Protein AF-A0A2I0AXW7-F1 (afdb_monomer)

Structure (mmCIF, N/CA/C/O backbone):
data_AF-A0A2I0AXW7-F1
#
_entry.id   AF-A0A2I0AXW7-F1
#
loop_
_atom_site.group_PDB
_atom_site.id
_atom_site.type_symbol
_atom_site.label_atom_id
_atom_site.label_alt_id
_atom_site.label_comp_id
_atom_site.label_asym_id
_atom_site.label_entity_id
_atom_site.label_seq_id
_atom_site.pdbx_PDB_ins_code
_atom_site.Cartn_x
_atom_site.Cartn_y
_atom_site.Cartn_z
_atom_site.occupancy
_atom_site.B_iso_or_equiv
_atom_site.auth_seq_id
_atom_site.auth_comp_id
_atom_site.auth_asym_id
_atom_site.auth_atom_id
_atom_site.pdbx_PDB_model_num
ATOM 1 N N . MET A 1 1 ? 16.190 11.021 5.015 1.00 45.47 1 MET A N 1
ATOM 2 C CA . MET A 1 1 ? 14.881 11.164 5.698 1.00 45.47 1 MET A CA 1
ATOM 3 C C . MET A 1 1 ? 13.968 9.970 5.343 1.00 45.47 1 MET A C 1
ATOM 5 O O . MET A 1 1 ? 12.950 10.155 4.703 1.00 45.47 1 MET A O 1
ATOM 9 N N . LEU A 1 2 ? 14.341 8.726 5.700 1.00 51.50 2 LEU A N 1
ATOM 10 C CA . LEU A 1 2 ? 13.638 7.492 5.256 1.00 51.50 2 LEU A CA 1
ATOM 11 C C . LEU A 1 2 ? 13.105 6.622 6.413 1.00 51.50 2 LEU A C 1
ATOM 13 O O . LEU A 1 2 ? 12.034 6.029 6.299 1.00 51.50 2 LEU A O 1
ATOM 17 N N . ALA A 1 3 ? 13.764 6.633 7.577 1.00 50.84 3 ALA A N 1
ATOM 18 C CA . ALA A 1 3 ? 13.383 5.794 8.720 1.00 50.84 3 ALA A CA 1
ATOM 19 C C . ALA A 1 3 ? 11.983 6.100 9.302 1.00 50.84 3 ALA A C 1
ATOM 21 O O . ALA A 1 3 ? 11.297 5.209 9.806 1.00 50.84 3 ALA A O 1
ATOM 22 N N . ILE A 1 4 ? 11.529 7.358 9.222 1.00 59.06 4 ILE A N 1
ATOM 23 C CA . ILE A 1 4 ? 10.198 7.770 9.711 1.00 59.06 4 ILE A CA 1
ATOM 24 C C . ILE A 1 4 ? 9.088 7.195 8.817 1.00 59.06 4 ILE A C 1
ATOM 26 O O . ILE A 1 4 ? 8.028 6.798 9.311 1.00 59.06 4 ILE A O 1
ATOM 30 N N . HIS A 1 5 ? 9.333 7.118 7.506 1.00 73.00 5 HIS A N 1
ATOM 31 C CA . HIS A 1 5 ? 8.357 6.617 6.543 1.00 73.00 5 HIS A CA 1
ATOM 32 C C . HIS A 1 5 ? 8.201 5.100 6.631 1.00 73.00 5 HIS A C 1
ATOM 34 O O . HIS A 1 5 ? 7.069 4.622 6.583 1.00 73.00 5 HIS A O 1
ATOM 40 N N . GLU A 1 6 ? 9.283 4.354 6.870 1.00 81.38 6 GLU A N 1
ATOM 41 C CA . GLU A 1 6 ? 9.218 2.894 6.996 1.00 81.38 6 GLU A CA 1
ATOM 42 C C . GLU A 1 6 ? 8.321 2.451 8.161 1.00 81.38 6 GLU A C 1
ATOM 44 O O . GLU A 1 6 ? 7.414 1.635 7.981 1.00 81.38 6 GLU A O 1
ATOM 49 N N . LYS A 1 7 ? 8.508 3.028 9.356 1.00 84.44 7 LYS A N 1
ATOM 50 C CA . LYS A 1 7 ? 7.690 2.684 10.535 1.00 84.44 7 LYS A CA 1
ATOM 51 C C . LYS A 1 7 ? 6.203 2.964 10.294 1.00 84.44 7 LYS A C 1
ATOM 53 O O . LYS A 1 7 ? 5.347 2.156 10.660 1.00 84.44 7 LYS A O 1
ATOM 58 N N . ARG A 1 8 ? 5.884 4.094 9.652 1.00 85.00 8 ARG A N 1
ATOM 59 C CA . ARG A 1 8 ? 4.506 4.453 9.273 1.00 85.00 8 ARG A CA 1
ATOM 60 C C . ARG A 1 8 ? 3.937 3.501 8.222 1.00 85.00 8 ARG A C 1
ATOM 62 O O . ARG A 1 8 ? 2.777 3.111 8.336 1.00 85.00 8 ARG A O 1
ATOM 69 N N . LEU A 1 9 ? 4.750 3.105 7.247 1.00 87.00 9 LEU A N 1
ATOM 70 C CA . LEU A 1 9 ? 4.380 2.176 6.186 1.00 87.00 9 LEU A CA 1
ATOM 71 C C . LEU A 1 9 ? 4.065 0.786 6.749 1.00 87.00 9 LEU A C 1
ATOM 73 O O . LEU A 1 9 ? 2.967 0.282 6.518 1.00 87.00 9 LEU 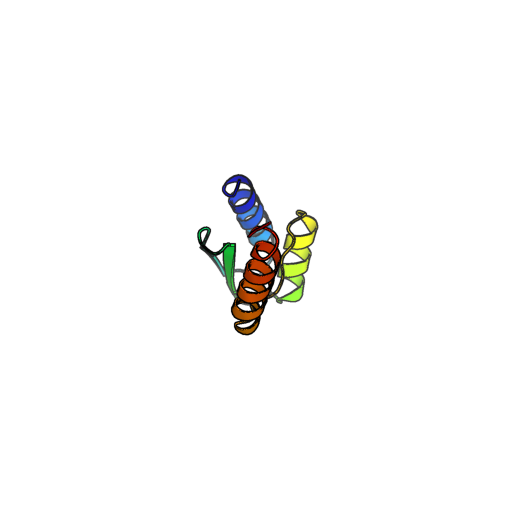A O 1
ATOM 77 N N . ARG A 1 10 ? 4.947 0.216 7.580 1.00 87.00 10 ARG A N 1
ATOM 78 C CA . ARG A 1 10 ? 4.702 -1.076 8.245 1.00 87.00 10 ARG A CA 1
ATOM 79 C C . ARG A 1 10 ? 3.425 -1.040 9.090 1.00 87.00 10 ARG A C 1
ATOM 81 O O . ARG A 1 10 ? 2.603 -1.946 8.995 1.00 87.00 10 ARG A O 1
ATOM 88 N N . LYS A 1 11 ? 3.204 0.043 9.849 1.00 88.25 11 LYS A N 1
ATOM 89 C CA . LYS A 1 11 ? 1.989 0.231 10.668 1.00 88.25 11 LYS A CA 1
ATOM 90 C C . LYS A 1 11 ? 0.713 0.412 9.835 1.00 88.25 11 LYS A C 1
ATOM 92 O O . LYS A 1 11 ? -0.382 0.126 10.314 1.00 88.25 11 LYS A O 1
ATOM 97 N N . CYS A 1 12 ? 0.826 0.942 8.621 1.00 88.19 12 CYS A N 1
ATOM 98 C CA . CYS A 1 12 ? -0.296 1.071 7.697 1.00 88.19 12 CYS A CA 1
ATOM 99 C C . CYS A 1 12 ? -0.668 -0.285 7.096 1.00 88.19 12 CYS A C 1
ATOM 101 O O . CYS A 1 12 ? -1.833 -0.679 7.129 1.00 88.19 12 CYS A O 1
ATOM 103 N N . LEU A 1 13 ? 0.337 -1.003 6.595 1.00 87.56 13 LEU A N 1
ATOM 104 C CA . LEU A 1 13 ? 0.161 -2.289 5.934 1.00 87.56 13 LEU A CA 1
ATOM 105 C C . LEU A 1 13 ? -0.299 -3.372 6.912 1.00 87.56 13 LEU A C 1
ATOM 107 O O . LEU A 1 13 ? -1.167 -4.158 6.555 1.00 87.56 13 LEU A O 1
ATOM 111 N N . SER A 1 14 ? 0.142 -3.346 8.173 1.00 86.62 14 SER A N 1
ATOM 112 C CA . SER A 1 14 ? -0.338 -4.301 9.185 1.00 86.62 14 SER A CA 1
ATOM 113 C C . SER A 1 14 ? -1.849 -4.229 9.452 1.00 86.62 14 SER A C 1
ATOM 115 O O . SER A 1 14 ? -2.432 -5.186 9.950 1.00 86.62 14 SER A O 1
ATOM 117 N N . LYS A 1 15 ? -2.511 -3.113 9.111 1.00 86.75 15 LYS A N 1
ATOM 118 C CA . LYS A 1 15 ? -3.970 -2.953 9.252 1.00 86.75 15 LYS A CA 1
ATOM 119 C C . LYS A 1 15 ? -4.757 -3.505 8.062 1.00 86.75 15 LYS A C 1
ATOM 121 O O . LYS A 1 15 ? -5.984 -3.592 8.127 1.00 86.75 15 LYS A O 1
ATOM 126 N N . VAL A 1 16 ? -4.091 -3.818 6.953 1.00 87.69 16 VAL A N 1
ATOM 127 C CA . VAL A 1 16 ? -4.744 -4.313 5.741 1.00 87.69 16 VAL A CA 1
ATOM 128 C C . VAL A 1 16 ? -4.902 -5.828 5.854 1.00 87.69 16 VAL A C 1
ATOM 130 O O . VAL A 1 16 ? -3.924 -6.564 5.928 1.00 87.69 16 VAL A O 1
ATOM 133 N N . LYS A 1 17 ? -6.151 -6.305 5.849 1.00 85.38 17 LYS A N 1
ATOM 134 C CA . LYS A 1 17 ? -6.450 -7.744 5.880 1.00 85.38 17 LYS A CA 1
ATOM 135 C C . LYS A 1 17 ? -5.897 -8.450 4.635 1.00 85.38 17 LYS A C 1
ATOM 137 O O . LYS A 1 17 ? -6.092 -7.962 3.520 1.00 85.38 17 LYS A O 1
ATOM 142 N N . GLY A 1 18 ? -5.282 -9.615 4.845 1.00 86.81 18 GLY A N 1
ATOM 143 C CA . GLY A 1 18 ? -4.743 -10.472 3.783 1.00 86.81 18 GLY A CA 1
ATOM 144 C C . GLY A 1 18 ? -3.288 -10.190 3.400 1.00 86.81 18 GLY A C 1
ATOM 145 O O . GLY A 1 18 ? -2.839 -10.703 2.383 1.00 86.81 18 GLY A O 1
ATOM 146 N N . ILE A 1 19 ? -2.565 -9.365 4.162 1.00 88.50 19 ILE A N 1
ATOM 147 C CA . ILE A 1 19 ? -1.110 -9.221 4.026 1.00 88.50 19 ILE A CA 1
ATOM 148 C C . ILE A 1 19 ? -0.435 -10.209 4.979 1.00 88.50 19 ILE A C 1
ATOM 150 O O . ILE A 1 19 ? -0.732 -10.199 6.171 1.00 88.50 19 ILE A O 1
ATOM 154 N N . GLU A 1 20 ? 0.475 -11.027 4.456 1.00 86.75 20 GLU A N 1
ATOM 155 C CA . GLU A 1 20 ? 1.252 -11.997 5.238 1.00 86.75 20 GLU A CA 1
ATOM 156 C C . GLU A 1 20 ? 2.672 -11.498 5.498 1.00 86.75 20 GLU A C 1
ATOM 158 O O . GLU A 1 20 ? 3.160 -11.566 6.625 1.00 86.75 20 GLU A O 1
ATOM 163 N N . LYS A 1 21 ? 3.329 -10.947 4.471 1.00 86.88 21 LYS A N 1
ATOM 164 C CA . LYS A 1 21 ? 4.715 -10.477 4.567 1.00 86.88 21 LYS A CA 1
ATOM 165 C C . LYS A 1 21 ? 4.877 -9.111 3.914 1.00 86.88 21 LYS A C 1
ATOM 167 O O . LYS A 1 21 ? 4.281 -8.825 2.878 1.00 86.88 21 LYS A O 1
ATOM 172 N N . VAL A 1 22 ? 5.701 -8.268 4.530 1.00 88.44 22 VAL A N 1
ATOM 173 C CA . VAL A 1 22 ? 6.110 -6.971 3.984 1.00 88.44 22 VAL A CA 1
ATOM 174 C C . VAL A 1 22 ? 7.625 -6.881 4.063 1.00 88.44 22 VAL A C 1
ATOM 176 O O . VAL A 1 22 ? 8.194 -6.915 5.156 1.00 88.44 22 VAL A O 1
ATOM 179 N N . GLU A 1 23 ? 8.259 -6.741 2.909 1.00 86.88 23 GLU A N 1
ATOM 180 C CA . GLU A 1 23 ? 9.690 -6.505 2.758 1.00 86.88 23 GLU A CA 1
ATOM 181 C C . GLU A 1 23 ? 9.895 -5.075 2.258 1.00 86.88 23 GLU A C 1
ATOM 183 O O . GLU A 1 23 ? 9.153 -4.583 1.404 1.00 86.88 23 GLU A O 1
ATOM 188 N N . VAL A 1 24 ? 10.859 -4.376 2.851 1.00 85.69 24 VAL A N 1
ATOM 189 C CA . VAL A 1 24 ? 11.154 -2.980 2.528 1.00 85.69 24 VAL A CA 1
ATOM 190 C C . VAL A 1 24 ? 12.633 -2.871 2.213 1.00 85.69 24 VAL A C 1
ATOM 192 O O . VAL A 1 24 ? 13.466 -3.072 3.093 1.00 85.69 24 VAL A O 1
ATOM 195 N N . ASP A 1 25 ? 12.931 -2.491 0.978 1.00 84.62 25 ASP A N 1
ATOM 196 C CA . ASP A 1 25 ? 14.272 -2.174 0.517 1.00 84.62 25 ASP A CA 1
ATOM 197 C C . ASP A 1 25 ? 14.445 -0.656 0.543 1.00 84.62 25 ASP A C 1
ATOM 199 O O . ASP A 1 25 ? 14.073 0.060 -0.391 1.00 84.62 25 ASP A O 1
ATOM 203 N N . ALA A 1 26 ? 15.003 -0.139 1.638 1.00 77.81 26 ALA A N 1
ATOM 204 C CA . ALA A 1 26 ? 15.190 1.299 1.820 1.00 77.81 26 ALA A CA 1
ATOM 205 C C . ALA A 1 26 ? 16.168 1.911 0.800 1.00 77.81 26 ALA A C 1
ATOM 207 O O . ALA A 1 26 ? 15.999 3.072 0.429 1.00 77.81 26 ALA A O 1
ATOM 208 N N . SER A 1 27 ? 17.149 1.134 0.324 1.00 79.44 27 SER A N 1
ATOM 209 C CA . SER A 1 27 ? 18.168 1.580 -0.637 1.00 79.44 27 SER A CA 1
ATOM 210 C C . SER A 1 27 ? 17.571 2.009 -1.976 1.00 79.44 27 SER A C 1
ATOM 212 O O . SER A 1 27 ? 17.989 3.013 -2.540 1.00 79.44 27 SER A O 1
ATOM 214 N N . ILE A 1 28 ? 16.566 1.272 -2.454 1.00 78.50 28 ILE A N 1
ATOM 215 C CA . ILE A 1 28 ? 15.865 1.528 -3.724 1.00 78.50 28 ILE A CA 1
ATOM 216 C C . ILE A 1 28 ? 14.436 2.044 -3.510 1.00 78.50 28 ILE A C 1
ATOM 218 O O . ILE A 1 28 ? 13.661 2.141 -4.454 1.00 78.50 28 ILE A O 1
ATOM 222 N N . GLN A 1 29 ? 14.066 2.347 -2.260 1.00 78.38 29 GLN A N 1
ATOM 223 C CA . GLN A 1 29 ? 12.719 2.777 -1.863 1.00 78.38 29 GLN A CA 1
ATOM 224 C C . GLN A 1 29 ? 11.601 1.841 -2.360 1.00 78.38 29 GLN A C 1
ATOM 226 O O . GLN A 1 29 ? 10.478 2.271 -2.633 1.00 78.38 29 GLN A O 1
ATOM 231 N N . LYS A 1 30 ? 11.895 0.541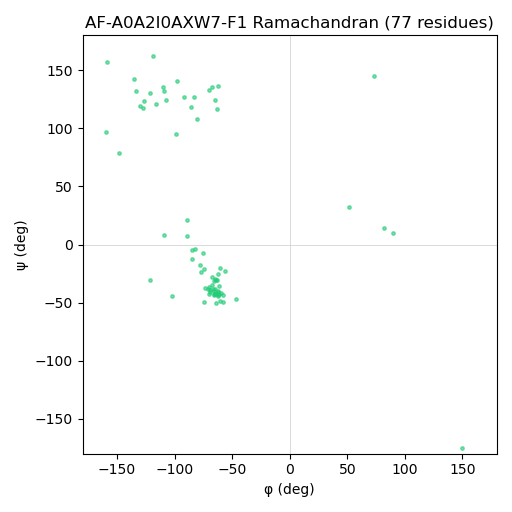 -2.454 1.00 83.69 30 LYS A N 1
ATOM 232 C CA . LYS A 1 30 ? 10.966 -0.479 -2.942 1.00 83.69 30 LYS A CA 1
ATOM 233 C C . LYS A 1 30 ? 10.303 -1.182 -1.770 1.00 83.69 30 LYS A C 1
ATOM 235 O O . LYS A 1 30 ? 10.926 -1.470 -0.751 1.00 83.69 30 LYS A O 1
ATOM 240 N N . VAL A 1 31 ? 9.016 -1.466 -1.924 1.00 85.81 31 VAL A N 1
ATOM 241 C CA . VAL A 1 31 ? 8.242 -2.218 -0.938 1.00 85.81 31 VA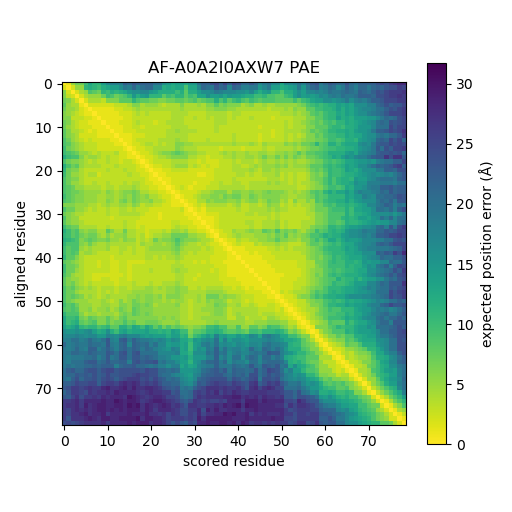L A CA 1
ATOM 242 C C . VAL A 1 31 ? 7.580 -3.386 -1.636 1.00 85.81 31 VAL A C 1
ATOM 244 O O . VAL A 1 31 ? 6.818 -3.204 -2.587 1.00 85.81 31 VAL A O 1
ATOM 247 N N . VAL A 1 32 ? 7.858 -4.583 -1.137 1.00 86.88 32 VAL A N 1
ATOM 248 C CA . VAL A 1 32 ? 7.265 -5.826 -1.612 1.00 86.88 32 VAL A CA 1
ATOM 249 C C . VAL A 1 32 ? 6.272 -6.301 -0.562 1.00 86.88 32 VAL A C 1
ATOM 251 O O . VAL A 1 32 ? 6.589 -6.435 0.619 1.00 86.88 32 VAL A O 1
ATOM 254 N N . VAL A 1 33 ? 5.032 -6.508 -0.992 1.00 88.25 33 VAL A N 1
ATOM 255 C CA . VAL A 1 33 ? 3.944 -6.983 -0.137 1.00 88.25 33 VAL A CA 1
ATOM 256 C C . VAL A 1 33 ? 3.502 -8.339 -0.660 1.00 88.25 33 VAL A C 1
ATOM 258 O O . VAL A 1 33 ? 3.060 -8.441 -1.803 1.00 88.25 33 VAL A O 1
ATOM 261 N N . THR A 1 34 ? 3.585 -9.353 0.191 1.00 87.69 34 THR A N 1
ATOM 262 C CA . THR A 1 34 ? 3.173 -10.724 -0.111 1.00 87.69 34 THR A CA 1
ATOM 263 C C . THR A 1 34 ? 1.907 -11.057 0.669 1.00 87.69 34 THR A C 1
ATOM 265 O O . THR A 1 34 ? 1.813 -10.800 1.873 1.00 87.69 34 THR A O 1
ATOM 268 N N . GLY A 1 35 ? 0.923 -11.617 -0.029 1.00 88.19 35 GLY A N 1
ATOM 269 C CA . GLY A 1 35 ? -0.337 -12.086 0.538 1.00 88.19 35 GLY A CA 1
ATOM 270 C C . GLY A 1 35 ? -1.490 -11.979 -0.458 1.00 88.19 35 GLY A C 1
ATOM 271 O O . GLY A 1 35 ? -1.318 -11.582 -1.611 1.00 88.19 35 GLY A O 1
ATOM 272 N N . TYR A 1 36 ? -2.692 -12.286 0.016 1.00 87.50 36 TYR A N 1
ATOM 273 C CA . TYR A 1 36 ? -3.936 -12.309 -0.761 1.00 87.50 36 TYR A CA 1
ATOM 274 C C . TYR A 1 36 ? -4.672 -10.956 -0.797 1.00 87.50 36 TYR A C 1
ATOM 276 O O . TYR A 1 36 ? -5.808 -10.852 -1.268 1.00 87.50 36 TYR A O 1
ATOM 284 N N . ALA A 1 37 ? -4.060 -9.892 -0.274 1.00 84.88 37 ALA A N 1
ATOM 285 C CA . ALA A 1 37 ? -4.657 -8.564 -0.254 1.00 84.88 37 ALA A CA 1
ATOM 286 C C . ALA A 1 37 ? -4.793 -7.965 -1.665 1.00 84.88 37 ALA A C 1
ATOM 288 O O . ALA A 1 37 ? -3.866 -7.948 -2.473 1.00 84.88 37 ALA A O 1
ATOM 289 N N . HIS A 1 38 ? -5.953 -7.366 -1.943 1.00 86.06 38 HIS A N 1
ATOM 290 C CA . HIS A 1 38 ? -6.189 -6.701 -3.221 1.00 86.06 38 HIS A CA 1
ATOM 291 C C . H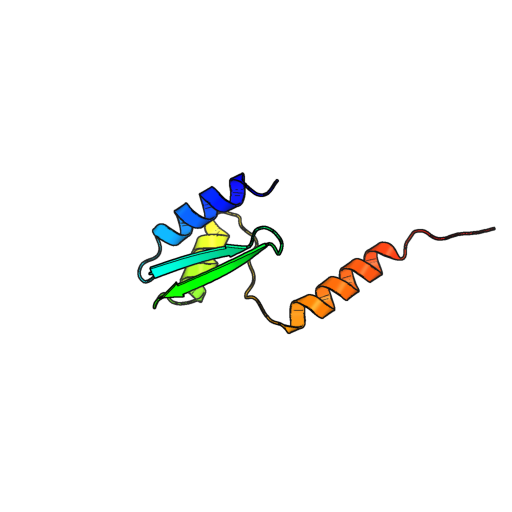IS A 1 38 ? -5.263 -5.485 -3.401 1.00 86.06 38 HIS A C 1
ATOM 293 O O . HIS A 1 38 ? -5.316 -4.533 -2.615 1.00 86.06 38 HIS A O 1
ATOM 299 N N . ARG A 1 39 ? -4.501 -5.456 -4.502 1.00 85.25 39 ARG A N 1
ATOM 300 C CA . ARG A 1 39 ? -3.508 -4.411 -4.837 1.00 85.25 39 ARG A CA 1
ATOM 301 C C . ARG A 1 39 ? -4.028 -2.976 -4.650 1.00 85.25 39 ARG A C 1
ATOM 303 O O . ARG A 1 39 ? -3.405 -2.166 -3.971 1.00 85.25 39 ARG A O 1
ATOM 310 N N . ASN A 1 40 ? -5.230 -2.673 -5.150 1.00 87.81 40 ASN A N 1
ATOM 311 C CA . ASN A 1 40 ? -5.825 -1.332 -5.004 1.00 87.81 40 ASN A CA 1
ATOM 312 C C . ASN A 1 40 ? -6.120 -0.928 -3.547 1.00 87.81 40 ASN A C 1
ATOM 314 O O . ASN A 1 40 ? -6.083 0.261 -3.232 1.00 87.81 40 ASN A O 1
ATOM 318 N N . LYS A 1 41 ? -6.422 -1.880 -2.649 1.00 88.00 41 LYS A N 1
ATOM 319 C CA . LYS A 1 41 ? -6.643 -1.576 -1.223 1.00 88.00 41 LYS A CA 1
ATOM 320 C C . LYS A 1 41 ? -5.334 -1.181 -0.550 1.00 88.00 41 LYS A C 1
ATOM 322 O O . LYS A 1 41 ? -5.319 -0.201 0.190 1.00 88.00 41 LYS A O 1
ATOM 327 N N . VAL A 1 42 ? -4.254 -1.898 -0.861 1.00 87.75 42 VAL A N 1
ATOM 328 C CA . VAL A 1 42 ? -2.899 -1.598 -0.380 1.00 87.75 42 VAL A CA 1
ATOM 329 C C . VAL A 1 42 ? -2.493 -0.188 -0.807 1.00 87.75 42 VAL A C 1
ATOM 331 O O . VAL A 1 42 ? -2.129 0.641 0.024 1.00 87.75 42 VAL A O 1
ATOM 334 N N . LEU A 1 43 ? -2.670 0.129 -2.088 1.00 87.75 43 LEU A N 1
ATOM 335 C CA . LEU A 1 43 ? -2.275 1.424 -2.628 1.00 87.75 43 LEU A CA 1
ATOM 336 C C . LEU A 1 43 ? -3.119 2.582 -2.058 1.00 87.75 43 LEU A C 1
ATOM 338 O O . LEU A 1 43 ? -2.580 3.633 -1.711 1.00 87.75 43 LEU A O 1
ATOM 342 N N . LYS A 1 44 ? -4.431 2.380 -1.860 1.00 89.25 44 LYS A N 1
ATOM 343 C CA . LYS A 1 44 ? -5.294 3.349 -1.156 1.00 89.25 44 LYS A CA 1
ATOM 344 C C . LYS A 1 44 ? -4.872 3.553 0.302 1.00 89.25 44 LYS A C 1
ATOM 346 O O . LYS A 1 44 ? -4.900 4.686 0.777 1.00 89.25 44 LYS A O 1
ATOM 351 N N . ALA A 1 45 ? -4.495 2.489 1.011 1.00 88.38 45 ALA A N 1
ATOM 352 C CA . ALA A 1 45 ? -4.048 2.581 2.399 1.00 88.38 45 ALA A CA 1
ATOM 353 C C . ALA A 1 45 ? -2.777 3.434 2.517 1.00 88.38 45 ALA A C 1
ATOM 355 O O . ALA A 1 45 ? -2.723 4.336 3.350 1.00 88.38 45 ALA A O 1
ATOM 356 N N . LEU A 1 46 ? -1.811 3.224 1.620 1.00 86.81 46 LEU A N 1
ATOM 357 C CA . LEU A 1 46 ? -0.571 3.997 1.593 1.00 86.81 46 LEU A CA 1
ATOM 358 C C . LEU A 1 46 ? -0.809 5.478 1.257 1.00 86.81 46 LEU A C 1
ATOM 360 O O . LEU A 1 46 ? -0.288 6.348 1.958 1.00 86.81 46 LEU A O 1
ATOM 364 N N . ARG A 1 47 ? -1.671 5.788 0.275 1.00 87.25 47 ARG A N 1
ATOM 365 C CA . ARG A 1 47 ? -2.024 7.186 -0.044 1.00 87.25 47 ARG A CA 1
ATOM 366 C C . ARG A 1 47 ? -2.690 7.913 1.124 1.00 87.25 47 ARG A C 1
ATOM 368 O O . ARG A 1 47 ? -2.416 9.089 1.331 1.00 87.25 47 ARG A O 1
ATOM 375 N N . ARG A 1 48 ? -3.514 7.228 1.931 1.00 87.06 48 ARG A N 1
ATOM 376 C CA . ARG A 1 48 ? -4.124 7.825 3.140 1.00 87.06 48 ARG A CA 1
ATOM 377 C C . ARG A 1 48 ? -3.097 8.261 4.184 1.00 87.06 48 ARG A C 1
ATOM 379 O O . ARG A 1 48 ? -3.386 9.147 4.976 1.00 87.06 48 ARG A O 1
ATOM 386 N N . VAL A 1 49 ? -1.916 7.647 4.197 1.00 83.81 49 VAL A N 1
ATOM 387 C CA . VAL A 1 49 ? -0.812 8.014 5.100 1.00 83.81 49 VAL A CA 1
ATOM 388 C C . VAL A 1 49 ? -0.008 9.205 4.554 1.00 83.81 49 VAL A C 1
ATOM 390 O O . VAL A 1 49 ? 0.889 9.704 5.229 1.00 83.81 49 VAL A O 1
ATOM 393 N N . GLY A 1 50 ? -0.341 9.693 3.354 1.00 83.06 50 GLY A N 1
ATOM 394 C CA . GLY A 1 50 ? 0.386 10.762 2.670 1.00 83.06 50 GLY A CA 1
ATOM 395 C C . GLY A 1 50 ? 1.625 10.264 1.926 1.00 83.06 50 GLY A C 1
ATOM 396 O O . GLY A 1 50 ? 2.474 11.064 1.546 1.00 83.06 50 GLY A O 1
ATOM 397 N N . LEU A 1 51 ? 1.752 8.948 1.722 1.00 82.62 51 LEU A N 1
ATOM 398 C CA . LEU A 1 51 ? 2.828 8.377 0.920 1.00 82.62 51 LEU A CA 1
ATOM 399 C C . LEU A 1 51 ? 2.438 8.445 -0.560 1.00 82.62 51 LEU A C 1
ATOM 401 O O . LEU A 1 51 ? 1.366 7.975 -0.955 1.00 82.62 51 LEU A O 1
ATOM 405 N N . ARG A 1 52 ? 3.317 9.023 -1.382 1.00 80.94 52 ARG A N 1
ATOM 406 C CA . ARG A 1 52 ? 3.221 8.940 -2.842 1.00 80.94 52 ARG A CA 1
ATOM 407 C C . ARG A 1 52 ? 3.794 7.593 -3.255 1.00 80.94 52 ARG A C 1
ATOM 409 O O . ARG A 1 52 ? 4.988 7.371 -3.104 1.00 80.94 52 ARG A O 1
ATOM 416 N N . VAL A 1 53 ? 2.925 6.681 -3.679 1.00 82.44 53 VAL A N 1
ATOM 417 C CA . VAL A 1 53 ? 3.314 5.311 -4.025 1.00 82.44 53 VAL A CA 1
ATOM 418 C C . VAL A 1 53 ? 2.676 4.927 -5.344 1.00 82.44 53 VAL A C 1
ATOM 420 O O . VAL A 1 53 ? 1.468 5.105 -5.532 1.00 82.44 53 VAL A O 1
ATOM 423 N N . GLU A 1 54 ? 3.494 4.369 -6.222 1.00 81.94 54 GLU A N 1
ATOM 424 C CA . GLU A 1 54 ? 3.098 3.829 -7.515 1.00 81.94 54 GLU A CA 1
ATOM 425 C C . GLU A 1 54 ? 3.412 2.336 -7.567 1.00 81.94 54 GLU A C 1
ATOM 427 O O . GLU A 1 54 ? 4.161 1.810 -6.739 1.00 81.94 54 GLU A O 1
ATOM 432 N N . PHE A 1 55 ? 2.791 1.624 -8.506 1.00 80.69 55 PHE A N 1
ATOM 433 C CA . PHE A 1 55 ? 3.134 0.225 -8.711 1.00 80.69 55 PHE A CA 1
ATOM 434 C C . PHE A 1 55 ? 4.525 0.127 -9.320 1.00 80.69 55 PHE A C 1
ATOM 436 O O . PHE A 1 55 ? 4.836 0.808 -10.294 1.00 80.69 55 PHE A O 1
ATOM 443 N N . TRP A 1 56 ? 5.342 -0.756 -8.754 1.00 76.00 56 TRP A N 1
ATOM 444 C CA . TRP A 1 56 ? 6.651 -1.055 -9.305 1.00 76.00 56 TRP A CA 1
ATOM 445 C C . TRP A 1 56 ? 6.496 -1.666 -10.702 1.00 76.00 56 TRP A C 1
ATOM 447 O O . TRP A 1 56 ? 5.910 -2.741 -10.844 1.00 76.00 56 TRP A O 1
ATOM 457 N N . SER A 1 57 ? 7.010 -0.977 -11.719 1.00 70.25 57 SER A N 1
ATOM 458 C CA . SER A 1 57 ? 7.109 -1.473 -13.089 1.00 70.25 57 SER A CA 1
ATOM 459 C C . SER A 1 57 ? 8.580 -1.454 -13.506 1.00 70.25 57 SER A C 1
ATOM 461 O O . SER A 1 57 ? 9.211 -0.408 -13.353 1.00 70.25 57 SER A O 1
ATOM 463 N N . PRO A 1 58 ? 9.127 -2.548 -14.064 1.00 62.38 58 PRO A N 1
ATOM 464 C CA . PRO A 1 58 ? 10.522 -2.613 -14.518 1.00 62.38 58 PRO A CA 1
ATOM 465 C C . PRO A 1 58 ? 10.906 -1.527 -15.537 1.00 62.38 58 PRO A C 1
ATOM 467 O O . PRO A 1 58 ? 12.072 -1.180 -15.665 1.00 62.38 58 PRO A O 1
ATOM 470 N N . TYR A 1 59 ? 9.928 -0.966 -16.255 1.00 58.09 59 TYR A N 1
ATOM 471 C CA . TYR A 1 59 ? 10.151 0.100 -17.237 1.00 58.09 59 TYR A CA 1
ATOM 472 C C . TYR A 1 59 ? 10.352 1.488 -16.611 1.00 58.09 59 TYR A C 1
ATOM 474 O O . TYR A 1 59 ? 10.862 2.390 -17.274 1.00 58.09 59 TYR A O 1
ATOM 482 N N . ASN A 1 60 ? 9.964 1.678 -15.345 1.00 58.25 60 ASN A N 1
ATOM 483 C CA . ASN A 1 60 ? 10.034 2.986 -14.692 1.00 58.25 60 ASN A CA 1
ATOM 484 C C . ASN A 1 60 ? 11.467 3.351 -14.269 1.00 58.25 60 ASN A C 1
ATOM 486 O O . ASN A 1 60 ? 11.789 4.533 -14.186 1.00 58.25 60 ASN A O 1
ATOM 490 N N . ASP A 1 61 ? 12.344 2.360 -14.071 1.00 59.09 61 ASP A N 1
ATOM 491 C CA . ASP A 1 61 ? 13.756 2.587 -13.736 1.00 59.09 61 ASP A CA 1
ATOM 492 C C . ASP A 1 61 ? 14.509 3.294 -14.867 1.00 59.09 61 ASP A C 1
ATOM 494 O O . ASP A 1 61 ? 15.246 4.247 -14.625 1.00 59.09 61 ASP A O 1
ATOM 498 N N . MET A 1 62 ? 14.282 2.885 -16.120 1.00 57.94 62 MET A N 1
ATOM 499 C CA . MET A 1 62 ? 14.953 3.486 -17.277 1.00 57.94 62 MET A CA 1
ATOM 500 C C . MET A 1 62 ? 14.470 4.921 -17.525 1.00 57.94 62 MET A C 1
ATOM 502 O O . MET A 1 62 ? 15.273 5.807 -17.815 1.00 57.94 62 MET A O 1
ATOM 506 N N . LEU A 1 63 ? 13.167 5.169 -17.350 1.00 58.75 63 LEU A N 1
ATOM 507 C CA . LEU A 1 63 ? 12.580 6.501 -17.495 1.00 58.75 63 LEU A CA 1
ATOM 508 C C . LEU A 1 63 ? 12.997 7.435 -16.348 1.00 58.75 63 LEU A C 1
ATOM 510 O O . LEU A 1 63 ? 13.288 8.604 -16.586 1.00 58.75 63 LEU A O 1
ATOM 514 N N . SER A 1 64 ? 13.079 6.922 -15.115 1.00 61.00 64 SER A N 1
ATOM 515 C CA . SER A 1 64 ? 13.584 7.664 -13.956 1.00 61.00 64 SER A CA 1
ATOM 516 C C . SER A 1 64 ? 15.070 7.991 -14.105 1.00 61.00 64 SER A C 1
ATOM 518 O O . SER A 1 64 ? 15.457 9.134 -13.867 1.00 61.00 64 SER A O 1
ATOM 520 N N . ALA A 1 65 ? 15.891 7.049 -14.578 1.00 59.56 65 ALA A N 1
ATOM 521 C CA . ALA A 1 65 ? 17.299 7.295 -14.880 1.00 59.56 65 ALA A CA 1
ATOM 522 C C . ALA A 1 65 ? 17.465 8.366 -15.972 1.00 59.56 65 ALA A C 1
ATOM 524 O O . ALA A 1 65 ? 18.279 9.275 -15.817 1.00 59.56 65 ALA A O 1
ATOM 525 N N . TYR A 1 66 ? 16.645 8.324 -17.028 1.00 60.00 66 TYR A N 1
ATOM 526 C CA . TYR A 1 66 ? 16.671 9.324 -18.099 1.00 60.00 66 TYR A CA 1
ATOM 527 C C . TYR A 1 66 ? 16.172 10.704 -17.637 1.00 60.00 66 TYR A C 1
ATOM 529 O O . TYR A 1 66 ? 16.777 11.723 -17.959 1.00 60.00 66 TYR A O 1
ATOM 537 N N . ALA A 1 67 ? 15.109 10.759 -16.829 1.00 58.50 67 ALA A N 1
ATOM 538 C CA . ALA A 1 67 ? 14.606 12.001 -16.239 1.00 58.50 67 ALA A CA 1
ATOM 539 C C . ALA A 1 67 ? 15.619 12.622 -15.259 1.00 58.50 67 ALA A C 1
ATOM 541 O O . ALA A 1 67 ? 15.810 13.838 -15.249 1.00 58.50 67 ALA A O 1
ATOM 542 N N . SER A 1 68 ? 16.309 11.785 -14.480 1.00 57.50 68 SER A N 1
ATOM 543 C CA . SER A 1 68 ? 17.397 12.204 -13.588 1.00 57.50 68 SER A CA 1
ATOM 544 C C . SER A 1 68 ? 18.591 12.735 -14.384 1.00 57.50 68 SER A C 1
ATOM 546 O O . SER A 1 68 ? 19.118 13.793 -14.052 1.00 57.50 68 SER A O 1
ATOM 548 N N . ALA A 1 69 ? 18.964 12.059 -15.477 1.00 57.78 69 ALA A N 1
ATOM 549 C CA . ALA A 1 69 ? 20.007 12.516 -16.391 1.00 57.78 69 ALA A CA 1
ATOM 550 C C . ALA A 1 69 ? 19.637 13.856 -17.047 1.00 57.78 69 ALA A C 1
ATOM 552 O O . ALA A 1 69 ? 20.460 14.763 -17.065 1.00 57.78 69 ALA A O 1
ATOM 553 N N . SER A 1 70 ? 18.391 14.031 -17.500 1.00 54.19 70 SER A N 1
ATOM 554 C CA . SER A 1 70 ? 17.929 15.272 -18.135 1.00 54.19 70 SER A CA 1
ATOM 555 C C . SER A 1 70 ? 17.900 16.472 -17.182 1.00 54.19 70 SER A C 1
ATOM 557 O O . SER A 1 70 ? 18.128 17.597 -17.623 1.00 54.19 70 SER A O 1
ATOM 559 N N . LEU A 1 71 ? 17.645 16.260 -15.887 1.00 53.50 71 LEU A N 1
ATOM 560 C CA . LEU A 1 71 ? 17.717 17.317 -14.870 1.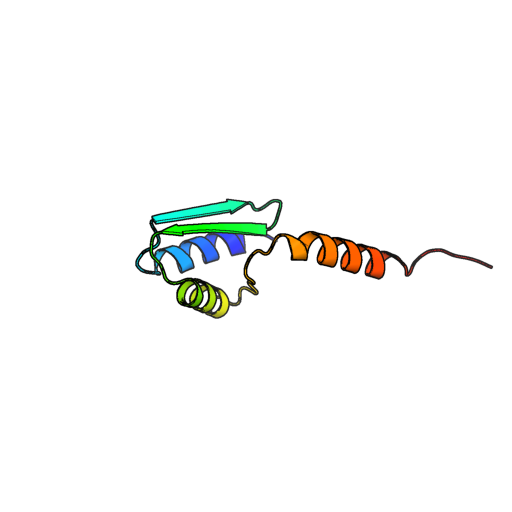00 53.50 71 LEU A CA 1
ATOM 561 C C . LEU A 1 71 ? 19.164 17.707 -14.518 1.00 53.50 71 LEU A C 1
ATOM 563 O O . LEU A 1 71 ? 19.389 18.822 -14.048 1.00 53.50 71 LEU A O 1
ATOM 567 N N . MET A 1 72 ? 20.146 16.839 -14.789 1.00 50.31 72 MET A N 1
ATOM 568 C CA . MET A 1 72 ? 21.577 17.123 -14.608 1.00 50.31 72 MET A CA 1
ATOM 569 C C . MET A 1 72 ? 22.219 17.858 -15.806 1.00 50.31 72 MET A C 1
ATOM 571 O O . MET A 1 72 ? 23.369 18.271 -15.697 1.00 50.31 72 MET A O 1
ATOM 575 N N . ILE A 1 73 ? 21.499 18.086 -16.919 1.00 49.62 73 ILE A N 1
ATOM 576 C CA . ILE A 1 73 ? 22.042 18.738 -18.138 1.00 49.62 73 ILE A CA 1
ATOM 577 C C . ILE A 1 73 ? 22.216 20.267 -17.990 1.00 49.62 73 ILE A C 1
ATOM 579 O O . ILE A 1 73 ? 22.837 20.899 -18.836 1.00 49.62 73 ILE A O 1
ATOM 583 N N . ASN A 1 74 ? 21.754 20.901 -16.908 1.00 48.91 74 ASN A N 1
ATOM 584 C CA . ASN A 1 74 ? 21.786 22.371 -16.804 1.00 48.91 74 ASN A CA 1
ATOM 585 C C . ASN A 1 74 ? 23.061 22.989 -16.203 1.00 48.91 74 ASN A C 1
ATOM 587 O O . ASN A 1 74 ? 22.999 24.126 -15.756 1.00 48.91 74 ASN A O 1
ATOM 591 N N . ASN A 1 75 ? 24.211 22.310 -16.188 1.00 55.19 75 ASN A N 1
ATOM 592 C CA . ASN A 1 75 ? 25.457 22.948 -15.736 1.00 55.19 75 ASN A CA 1
ATOM 593 C C . ASN A 1 75 ? 26.705 22.410 -16.443 1.00 55.19 75 ASN A C 1
ATOM 595 O O . ASN A 1 75 ? 27.418 21.648 -15.81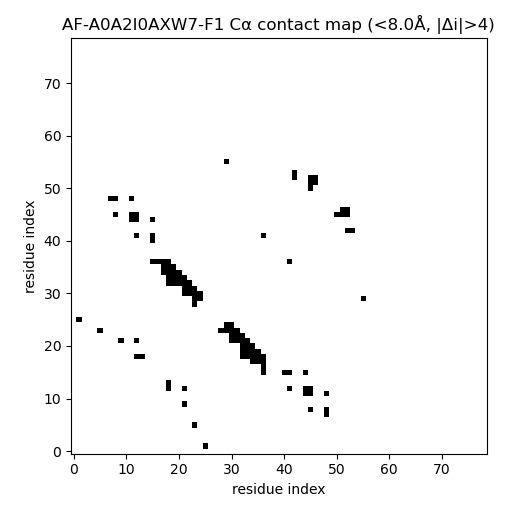4 1.00 55.19 75 ASN A O 1
ATOM 599 N N . PHE A 1 76 ? 26.983 22.838 -17.683 1.00 43.16 76 PHE A N 1
ATOM 600 C CA . PHE A 1 76 ? 28.335 22.959 -18.281 1.00 43.16 76 PHE A CA 1
ATOM 601 C C . PHE A 1 76 ? 28.242 23.949 -19.481 1.00 43.16 76 PHE A C 1
ATOM 603 O O . PHE A 1 76 ? 27.613 23.614 -20.476 1.00 43.16 76 PHE A O 1
ATOM 610 N N . THR A 1 77 ? 28.567 25.252 -19.308 1.00 39.28 77 THR A N 1
ATOM 611 C CA . THR A 1 77 ? 29.830 25.969 -19.700 1.00 39.28 77 THR A CA 1
ATOM 612 C C . THR A 1 77 ? 30.007 26.238 -21.220 1.00 39.28 77 THR A C 1
ATOM 614 O O . THR A 1 77 ? 29.621 25.373 -21.987 1.00 39.28 77 THR A O 1
ATOM 617 N N . PHE A 1 78 ? 30.588 27.307 -21.812 1.00 32.28 78 PHE A N 1
ATOM 618 C CA . PHE A 1 78 ? 31.372 28.529 -21.478 1.00 32.28 78 PHE A CA 1
ATOM 619 C C . PHE A 1 78 ? 31.235 29.558 -22.646 1.00 32.28 78 PHE A C 1
ATOM 621 O O . PHE A 1 78 ? 31.059 29.135 -23.790 1.00 32.28 78 PHE A O 1
ATOM 628 N N . PHE A 1 79 ? 31.440 30.858 -22.381 1.00 43.56 79 PHE A N 1
ATOM 629 C CA . PHE A 1 79 ? 32.495 31.692 -22.998 1.00 43.56 79 PHE A CA 1
ATOM 630 C C . PHE A 1 79 ? 33.038 32.632 -21.913 1.00 43.56 79 PHE A C 1
ATOM 632 O O . PHE A 1 79 ? 32.228 33.005 -21.031 1.00 43.56 79 PHE A O 1
#

Radius of gyration: 16.64 Å; Cα contacts (8 Å, |Δi|>4): 57; chains: 1; bounding box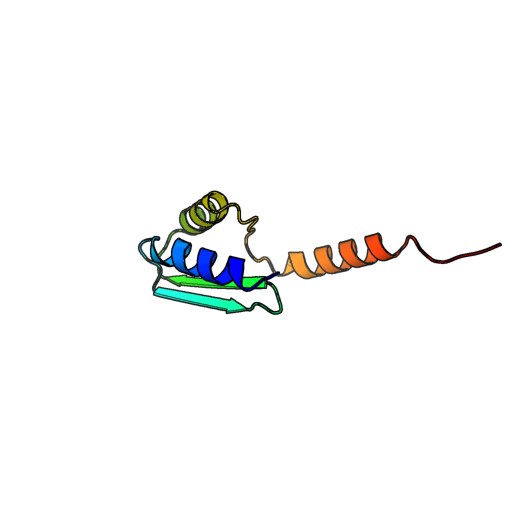: 39×44×34 Å

Mean predicted aligned error: 10.65 Å

Organism: NCBI:txid1088818

InterPro domains:
  IPR006121 Heavy metal-associated domain, HMA [PS50846] (1-54)
  IPR006121 Heavy metal-associated domain, HMA [cd00371] (6-54)
  IPR036163 Heavy metal-associated domain superfamily [SSF55008] (7-57)

Solvent-accessible surface area (backbone atoms only — not comparable to full-atom values): 5138 Å² total; per-residue (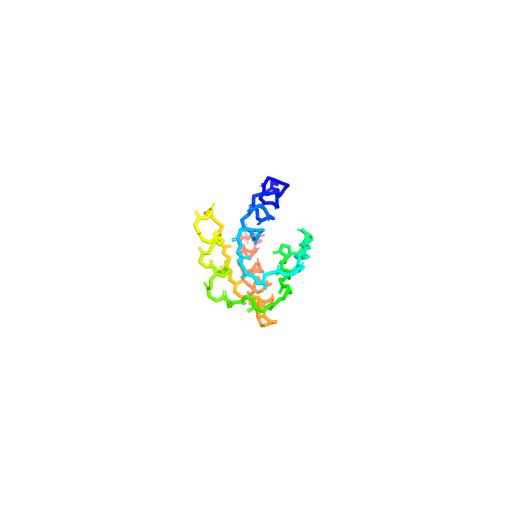Å²): 142,56,73,72,55,51,58,52,47,55,63,52,51,73,71,44,76,47,60,76,46,77,48,74,42,75,92,78,72,44,74,49,78,43,61,79,42,58,66,70,59,55,52,52,53,42,44,76,75,70,45,90,78,76,82,93,50,87,70,52,58,62,52,50,52,50,53,54,52,61,69,62,66,83,75,79,90,88,136

Foldseek 3Di:
DQPVLVVVLVVLVVPFPFWDDWDADSVVRDIDTDTDGDPVVSVVSCVVSVDDDDDDDPVVVVVVVVVVVVVVPPDDYDD

pLDDT: 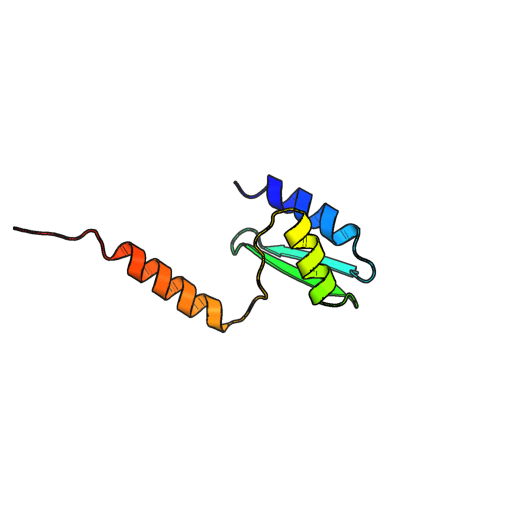mean 74.41, std 15.74, range [32.28, 89.25]

Secondary structure (DSSP, 8-state):
--HHHHHHHHHHHTTSTTEEEEEEETTTTEEEEEES--HHHHHHHHHHTT-------TTHHHHHHHHHHHHGGG-----

Sequence (79 aa):
MLAIHEKRLRKCLSKVKGIEKVEVDASIQKVVVTGYAHRNKVLKALRRVGLRVEFWSPYNDMLSAYASASLMINNFTFF

Nearest PDB structures (foldseek):
  8r7a-assembly1_A  TM=9.264E-01  e=7.834E-03  Oryza sativa
  8r7d-assembly2_C  TM=9.458E-01  e=1.549E-02  Oryza sativa
  1qup-assembly1_B  TM=9.543E-01  e=1.659E-02  Saccharomyces cerevisiae
  6fp6-assembly8_P  TM=8.888E-01  e=6.488E-02  Homo sapiens
  5u9m-assembly1_B  TM=8.965E-01  e=8.522E-02  Saccharomyces cerevisiae S288C